Protein AF-A0AAU9UXA9-F1 (afdb_monomer)

Secondary structure (DSSP, 8-state):
-HHHHHHH-HHHHT--S--------HHHHSHHHHHHHHHHHHHHHTT-PPPS-------SSPPPPHHHHHHHHTTHHHHHHHHHHTTT----

Solvent-accessible surface area (backbone atoms only — not comparable to full-atom values): 6067 Å² total; per-residue (Å²): 115,65,72,63,44,40,72,76,39,43,72,71,70,71,51,87,70,89,83,91,87,81,72,89,50,69,74,63,70,33,66,70,42,49,52,50,53,52,52,52,55,52,35,62,76,66,68,55,80,76,78,96,70,78,73,75,78,79,62,93,61,78,88,74,60,71,65,61,54,52,62,56,61,71,42,48,66,61,53,54,48,52,32,60,76,48,75,71,44,91,83,135

InterPro domains:
  IPR052709 Transposase-Methyltransferase Hybrid [PTHR46060] (2-35)

Organism: Euphydryas editha (NCBI:txid104508)

Mean predicted aligned error: 9.22 Å

Structure (mmCIF, N/CA/C/O backbone):
data_AF-A0AAU9UXA9-F1
#
_entry.id   AF-A0AAU9UXA9-F1
#
loop_
_atom_site.group_PDB
_atom_site.id
_atom_site.type_symbol
_atom_site.label_atom_id
_atom_site.label_alt_id
_atom_site.label_comp_id
_atom_site.label_asym_id
_atom_site.label_entity_id
_atom_site.label_seq_id
_atom_site.pdbx_PDB_ins_code
_atom_site.Cartn_x
_atom_site.Cartn_y
_atom_site.Cartn_z
_atom_site.occupancy
_atom_site.B_iso_or_equiv
_atom_site.auth_seq_id
_atom_site.auth_comp_id
_atom_site.auth_asym_id
_atom_site.auth_atom_id
_atom_site.pdbx_PDB_model_num
ATOM 1 N N . MET A 1 1 ? 0.866 -19.921 2.412 1.00 57.31 1 MET A N 1
ATOM 2 C CA . MET A 1 1 ? 1.639 -18.655 2.467 1.00 57.31 1 MET A CA 1
ATOM 3 C C . MET A 1 1 ? 1.886 -18.187 3.904 1.00 57.31 1 MET A C 1
ATOM 5 O O . MET A 1 1 ? 3.042 -18.005 4.265 1.00 57.31 1 MET A O 1
ATOM 9 N N . MET A 1 2 ? 0.852 -18.101 4.756 1.00 64.31 2 MET A N 1
ATOM 10 C CA . MET A 1 2 ? 0.996 -17.641 6.152 1.00 64.31 2 MET A CA 1
ATOM 11 C C . MET A 1 2 ? 1.911 -18.512 7.030 1.00 64.31 2 MET A C 1
ATOM 13 O O . MET A 1 2 ? 2.659 -17.964 7.826 1.00 64.31 2 MET A O 1
ATOM 17 N N . GLY A 1 3 ? 1.947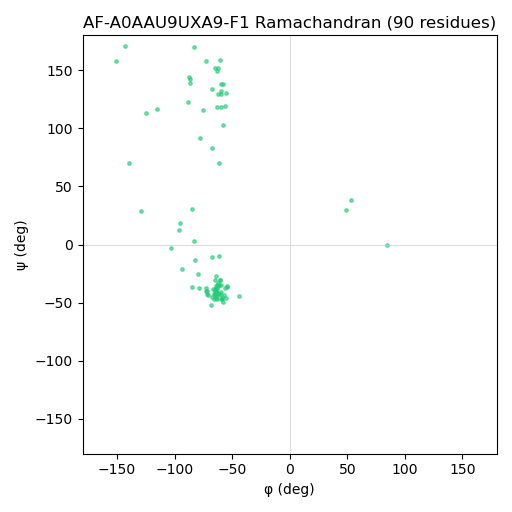 -19.840 6.850 1.00 74.25 3 GLY A N 1
ATOM 18 C CA . GLY A 1 3 ? 2.812 -20.719 7.660 1.00 74.25 3 GLY A CA 1
ATOM 19 C C . GLY A 1 3 ? 4.321 -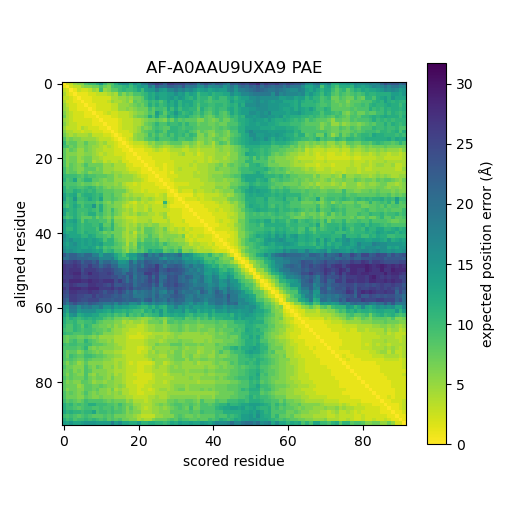20.478 7.483 1.00 74.25 3 GLY A C 1
ATOM 20 O O . GLY A 1 3 ? 5.074 -20.537 8.450 1.00 74.25 3 GLY A O 1
ATOM 21 N N . LYS A 1 4 ? 4.778 -20.138 6.268 1.00 77.50 4 LYS A N 1
ATOM 22 C CA . LYS A 1 4 ? 6.187 -19.773 6.020 1.00 77.50 4 LYS A CA 1
ATOM 23 C C . LYS A 1 4 ? 6.503 -18.388 6.596 1.00 77.50 4 LYS A C 1
ATOM 25 O O . LYS A 1 4 ? 7.554 -18.213 7.201 1.00 77.50 4 LYS A O 1
ATOM 30 N N . LEU A 1 5 ? 5.574 -17.437 6.457 1.00 73.69 5 LEU A N 1
ATOM 31 C CA . LEU A 1 5 ? 5.714 -16.092 7.018 1.00 73.69 5 LEU A CA 1
ATOM 32 C C . LEU A 1 5 ? 5.734 -16.108 8.552 1.00 73.69 5 LEU A C 1
ATOM 34 O O . LEU A 1 5 ? 6.573 -15.445 9.142 1.00 73.69 5 LEU A O 1
ATOM 38 N N . ALA A 1 6 ? 4.886 -16.912 9.193 1.00 80.25 6 ALA A N 1
ATOM 39 C CA . ALA A 1 6 ? 4.853 -17.057 10.648 1.00 80.25 6 ALA A CA 1
ATOM 40 C C . ALA A 1 6 ? 6.160 -17.632 11.209 1.00 80.25 6 ALA A C 1
ATOM 42 O O . ALA A 1 6 ? 6.591 -17.226 12.282 1.00 80.25 6 ALA A O 1
ATOM 43 N N . ARG A 1 7 ? 6.818 -18.538 10.470 1.00 84.81 7 ARG A N 1
ATOM 44 C CA . ARG A 1 7 ? 8.131 -19.084 10.849 1.00 84.81 7 ARG A CA 1
ATOM 45 C C . ARG A 1 7 ? 9.265 -18.071 10.699 1.00 84.81 7 ARG A C 1
ATOM 47 O O . ARG A 1 7 ? 10.157 -18.052 11.535 1.00 84.81 7 ARG A O 1
ATOM 54 N N . LEU A 1 8 ? 9.254 -17.269 9.631 1.00 81.69 8 LEU A N 1
ATOM 55 C CA . LEU A 1 8 ? 10.337 -16.322 9.332 1.00 81.69 8 LEU A CA 1
ATOM 56 C C . LEU A 1 8 ? 10.176 -14.983 10.061 1.00 81.69 8 LEU A C 1
ATOM 58 O O . LEU A 1 8 ? 11.165 -14.390 10.474 1.00 81.69 8 LEU A O 1
ATOM 62 N N . GLN A 1 9 ? 8.941 -14.501 10.210 1.00 81.44 9 GLN A N 1
ATOM 63 C CA . GLN A 1 9 ? 8.604 -13.231 10.852 1.00 81.44 9 GLN A CA 1
ATOM 64 C C . GLN A 1 9 ? 7.343 -13.353 11.728 1.00 81.44 9 GLN A C 1
ATOM 66 O O . GLN A 1 9 ? 6.297 -12.774 11.414 1.00 81.44 9 GLN A O 1
ATOM 71 N N . PRO A 1 10 ? 7.424 -14.068 12.866 1.00 83.94 10 PRO A N 1
ATOM 72 C CA . PRO A 1 10 ? 6.293 -14.243 13.779 1.00 83.94 10 PRO A CA 1
ATOM 73 C C . PRO A 1 10 ? 5.761 -12.911 14.324 1.00 83.94 10 PRO A C 1
ATOM 75 O O . PRO A 1 10 ? 4.552 -12.747 14.468 1.00 83.94 10 PRO A O 1
ATOM 78 N N . ALA A 1 11 ? 6.642 -11.929 14.551 1.00 83.00 11 ALA A N 1
ATOM 79 C CA . ALA A 1 11 ? 6.263 -10.586 14.998 1.00 83.00 11 ALA A CA 1
ATOM 80 C C . ALA A 1 11 ? 5.336 -9.863 14.006 1.00 83.00 11 ALA A C 1
ATOM 82 O O . ALA A 1 11 ? 4.495 -9.067 14.416 1.00 83.00 11 ALA A O 1
ATOM 83 N N . LEU A 1 12 ? 5.465 -10.152 12.707 1.00 77.81 1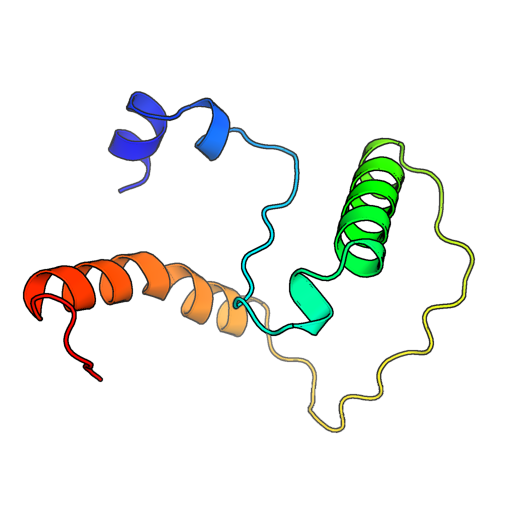2 LEU A N 1
ATOM 84 C CA . LEU A 1 12 ? 4.612 -9.564 11.682 1.00 77.81 12 LEU A CA 1
ATOM 85 C C . LEU A 1 12 ? 3.240 -10.245 11.627 1.00 77.81 12 LEU A C 1
ATOM 87 O O . LEU A 1 12 ? 2.238 -9.565 11.428 1.00 77.81 12 LEU A O 1
ATOM 91 N N . VAL A 1 13 ? 3.193 -11.568 11.815 1.00 78.12 13 VAL A N 1
ATOM 92 C CA . VAL A 1 13 ? 1.941 -12.347 11.806 1.00 78.12 13 VAL A CA 1
ATOM 93 C C . VAL A 1 13 ? 1.108 -12.091 13.061 1.00 78.12 13 VAL A C 1
ATOM 95 O O . VAL A 1 13 ? -0.108 -11.972 12.968 1.00 78.12 13 VAL A O 1
ATOM 98 N N . ASN A 1 14 ? 1.761 -11.934 14.213 1.00 82.56 14 ASN A N 1
ATOM 99 C CA . ASN A 1 14 ? 1.112 -11.701 15.505 1.00 82.56 14 ASN A CA 1
ATOM 100 C C . ASN A 1 14 ? 1.022 -10.209 15.871 1.00 82.56 14 ASN A C 1
ATOM 102 O O . ASN A 1 14 ? 0.874 -9.861 17.043 1.00 82.56 14 ASN A O 1
ATOM 106 N N . ARG A 1 15 ? 1.157 -9.305 14.892 1.00 81.50 15 ARG A N 1
ATOM 107 C CA . ARG A 1 15 ? 1.103 -7.864 15.151 1.00 81.50 15 ARG A CA 1
ATOM 108 C C . ARG A 1 15 ? -0.303 -7.443 15.584 1.00 81.50 15 ARG A C 1
ATOM 110 O O . ARG A 1 15 ? -1.286 -7.771 14.928 1.00 81.50 15 ARG A O 1
ATOM 117 N N . SER A 1 16 ? -0.386 -6.647 16.643 1.00 78.94 16 SER A N 1
ATOM 118 C CA . SER A 1 16 ? -1.628 -5.988 17.070 1.00 78.94 16 SER A CA 1
ATOM 119 C C . SER A 1 16 ? -1.775 -4.570 16.508 1.00 78.94 16 SER A C 1
ATOM 121 O O . SER A 1 16 ? -2.883 -4.051 16.431 1.00 78.94 16 SER A O 1
ATOM 123 N N . ALA A 1 17 ? -0.672 -3.937 16.095 1.00 79.62 17 ALA A N 1
ATOM 124 C CA . ALA A 1 17 ? -0.676 -2.576 15.563 1.00 79.62 17 ALA A CA 1
ATOM 125 C C . ALA A 1 17 ? -0.963 -2.553 14.048 1.00 79.62 17 ALA A C 1
ATOM 127 O O . ALA A 1 17 ? -0.414 -3.395 13.329 1.00 79.62 17 ALA A O 1
ATOM 128 N N . PRO A 1 18 ? -1.713 -1.574 13.513 1.00 82.75 18 PRO A N 1
ATOM 129 C CA . PRO A 1 18 ? -1.909 -1.417 12.070 1.00 82.75 18 PRO A CA 1
ATOM 130 C C . PRO A 1 18 ? -0.598 -1.173 11.312 1.00 82.75 18 PRO A C 1
ATOM 132 O O . PRO A 1 18 ? 0.411 -0.774 11.894 1.00 82.75 18 PRO A O 1
ATOM 135 N N . LEU A 1 19 ? -0.599 -1.445 10.009 1.00 85.88 19 LEU A N 1
ATOM 136 C CA . LEU A 1 19 ? 0.568 -1.348 9.135 1.00 85.88 19 LEU A CA 1
ATOM 137 C C . LEU A 1 19 ? 0.213 -0.430 7.969 1.00 85.88 19 LEU A C 1
ATOM 139 O O . LEU A 1 19 ? -0.670 -0.756 7.178 1.00 85.88 19 LEU A O 1
ATOM 143 N N . LEU A 1 20 ? 0.852 0.736 7.903 1.00 87.50 20 LEU A N 1
ATOM 144 C CA . LEU A 1 20 ? 0.533 1.743 6.899 1.00 87.50 20 LEU A CA 1
ATOM 145 C C . LEU A 1 20 ? 1.350 1.499 5.624 1.00 87.50 20 LEU A C 1
ATOM 147 O O . LEU A 1 20 ? 2.577 1.475 5.670 1.00 87.50 20 LEU A O 1
ATOM 151 N N . LEU A 1 21 ? 0.659 1.329 4.495 1.00 90.50 21 LEU A N 1
ATOM 152 C CA . LEU A 1 21 ? 1.247 1.234 3.160 1.00 90.50 21 LEU A CA 1
ATOM 153 C C . LEU A 1 21 ? 0.771 2.434 2.331 1.00 90.50 21 LEU A C 1
ATOM 155 O O . LEU A 1 21 ? -0.426 2.565 2.081 1.00 90.50 21 LEU A O 1
ATOM 159 N N . HIS A 1 22 ? 1.699 3.290 1.912 1.00 89.69 22 HIS A N 1
ATOM 160 C CA . HIS A 1 22 ? 1.449 4.439 1.039 1.00 89.69 22 HIS A CA 1
ATOM 161 C C . HIS A 1 22 ? 2.624 4.641 0.067 1.00 89.69 22 HIS A C 1
ATOM 163 O O . HIS A 1 22 ? 3.666 3.999 0.195 1.00 89.69 22 HIS A O 1
ATOM 169 N N . ASP A 1 23 ? 2.456 5.525 -0.912 1.00 91.19 23 ASP A N 1
ATOM 170 C CA . ASP A 1 23 ? 3.495 5.910 -1.870 1.00 91.19 23 ASP A CA 1
ATOM 171 C C . ASP A 1 23 ? 4.435 6.997 -1.312 1.00 91.19 23 ASP A C 1
ATOM 173 O O . ASP A 1 23 ? 4.176 7.609 -0.279 1.00 91.19 23 ASP A O 1
ATOM 177 N N . ASN A 1 24 ? 5.538 7.280 -2.002 1.00 92.81 24 ASN A N 1
ATOM 178 C CA . ASN A 1 24 ? 6.508 8.297 -1.576 1.00 92.81 24 ASN A CA 1
ATOM 179 C C . ASN A 1 24 ? 6.130 9.727 -2.027 1.00 92.81 24 ASN A C 1
ATOM 181 O O . ASN A 1 24 ? 7.002 10.547 -2.320 1.00 92.81 24 ASN A O 1
ATOM 185 N N . ALA A 1 25 ? 4.838 10.045 -2.152 1.00 91.81 25 ALA A N 1
ATOM 186 C CA . ALA A 1 25 ? 4.432 11.405 -2.486 1.00 91.81 25 ALA A CA 1
ATOM 187 C C . ALA A 1 25 ? 4.932 12.377 -1.403 1.00 91.81 25 ALA A C 1
ATOM 189 O O . ALA A 1 25 ? 4.838 12.092 -0.210 1.00 91.81 25 ALA A O 1
ATOM 190 N N . ARG A 1 26 ? 5.436 13.551 -1.809 1.00 89.69 26 ARG A N 1
ATOM 191 C CA . ARG A 1 26 ? 5.998 14.579 -0.906 1.00 89.69 26 ARG A CA 1
ATOM 192 C C . ARG A 1 26 ? 5.179 14.852 0.370 1.00 89.69 26 ARG A C 1
ATOM 194 O O . ARG A 1 26 ? 5.794 14.937 1.431 1.00 89.69 26 ARG A O 1
ATOM 201 N N . PRO A 1 27 ? 3.835 14.978 0.337 1.00 90.19 27 PRO A N 1
ATOM 202 C CA . PRO A 1 27 ? 3.074 15.175 1.570 1.00 90.19 27 PRO A CA 1
ATOM 203 C C . PRO A 1 27 ? 3.160 13.986 2.537 1.00 90.19 27 PRO A C 1
ATOM 205 O O . PRO A 1 27 ? 3.053 14.200 3.737 1.00 90.19 27 PRO A O 1
ATOM 208 N N . HIS A 1 28 ? 3.382 12.756 2.071 1.00 85.94 28 HIS A N 1
ATOM 209 C CA . HIS A 1 28 ? 3.443 11.562 2.922 1.00 85.94 28 HIS A CA 1
ATOM 210 C C . HIS A 1 28 ? 4.785 11.397 3.643 1.00 85.94 28 HIS A C 1
ATOM 212 O O . HIS A 1 28 ? 4.830 10.798 4.714 1.00 85.94 28 HIS A O 1
ATOM 218 N N . THR A 1 29 ? 5.867 11.960 3.102 1.00 86.19 29 THR A N 1
ATOM 219 C CA . THR A 1 29 ? 7.206 11.910 3.718 1.00 86.19 29 THR A CA 1
ATOM 220 C C . THR A 1 29 ? 7.634 13.202 4.398 1.00 86.19 29 THR A C 1
ATOM 222 O O . THR A 1 29 ? 8.683 13.246 5.041 1.00 86.19 29 THR A O 1
ATOM 225 N N . ALA A 1 30 ? 6.805 14.247 4.329 1.00 91.19 30 ALA A N 1
ATOM 226 C CA . ALA A 1 30 ? 6.999 15.461 5.105 1.00 91.19 30 ALA A CA 1
ATOM 227 C C . ALA A 1 30 ? 7.034 15.152 6.613 1.00 91.19 30 ALA A C 1
ATOM 229 O O . ALA A 1 30 ? 6.206 14.399 7.131 1.00 91.19 30 ALA A O 1
ATOM 230 N N . GLN A 1 31 ? 7.955 15.793 7.341 1.00 88.31 31 GLN A N 1
ATOM 231 C CA . GLN A 1 31 ? 8.128 15.590 8.787 1.00 88.31 31 GLN A CA 1
ATOM 232 C C . GLN A 1 31 ? 6.829 15.805 9.576 1.00 88.31 31 GLN A C 1
ATOM 234 O O . GLN A 1 31 ? 6.543 15.069 10.517 1.00 88.31 31 GLN A O 1
ATOM 239 N N . GLN A 1 32 ? 6.011 16.777 9.166 1.00 87.50 32 GLN A N 1
ATOM 240 C CA . GLN A 1 32 ? 4.712 17.052 9.785 1.00 87.50 32 GLN A CA 1
ATOM 241 C C . GLN A 1 32 ? 3.764 15.844 9.703 1.00 87.50 32 GLN A C 1
ATOM 243 O O . GLN A 1 32 ? 3.095 15.503 10.683 1.00 87.50 32 GLN A O 1
ATOM 248 N N . THR A 1 33 ? 3.745 15.157 8.561 1.00 86.81 33 THR A N 1
ATOM 249 C CA . THR A 1 33 ? 2.922 13.964 8.340 1.00 86.81 33 THR A CA 1
ATOM 250 C C . THR A 1 33 ? 3.457 12.776 9.124 1.00 86.81 33 THR A C 1
ATOM 252 O O . THR A 1 33 ? 2.678 12.098 9.788 1.00 86.81 33 THR A O 1
ATOM 255 N N . VAL A 1 34 ? 4.779 12.573 9.150 1.00 83.56 34 VAL A N 1
ATOM 256 C CA . VAL A 1 34 ? 5.413 11.520 9.963 1.00 83.56 34 VAL A CA 1
ATOM 257 C C . VAL A 1 34 ? 5.082 11.696 11.449 1.00 83.56 34 VAL A C 1
ATOM 259 O O . VAL A 1 34 ? 4.676 10.737 12.106 1.00 83.56 34 VAL A O 1
ATOM 262 N N . SER A 1 35 ? 5.168 12.923 11.971 1.00 82.81 35 SER A N 1
ATOM 263 C CA . SER A 1 35 ? 4.785 13.242 13.352 1.00 82.81 35 SER A CA 1
ATOM 264 C C . SER A 1 35 ? 3.302 12.977 13.615 1.00 82.81 35 SER A C 1
ATOM 266 O O . SER A 1 35 ? 2.944 12.404 14.641 1.00 82.81 35 SER A O 1
ATOM 268 N N . THR A 1 36 ? 2.426 13.337 12.673 1.00 85.88 36 THR A N 1
ATOM 269 C CA . THR A 1 36 ? 0.980 13.087 12.784 1.00 85.88 36 THR A CA 1
ATOM 270 C C . THR A 1 36 ? 0.663 11.590 12.790 1.00 85.88 36 THR A C 1
ATOM 272 O O . THR A 1 36 ? -0.131 11.130 13.615 1.00 85.88 36 THR A O 1
ATOM 275 N N . ILE A 1 37 ? 1.310 10.810 11.920 1.00 84.88 37 ILE A N 1
ATOM 276 C CA . ILE A 1 37 ? 1.214 9.345 11.900 1.00 84.88 37 ILE A CA 1
ATOM 277 C C . ILE A 1 37 ? 1.645 8.795 13.264 1.00 84.88 37 ILE A C 1
ATOM 279 O O . ILE A 1 37 ? 0.899 8.052 13.893 1.00 84.88 37 ILE A O 1
ATOM 283 N N . TRP A 1 38 ? 2.795 9.219 13.787 1.00 81.88 38 TRP A N 1
ATOM 284 C CA . TRP A 1 38 ? 3.273 8.752 15.088 1.00 81.88 38 TRP A CA 1
ATOM 285 C C . TRP A 1 38 ? 2.282 9.054 16.225 1.00 81.88 38 TRP A C 1
ATOM 287 O O . TRP A 1 38 ? 1.933 8.162 17.000 1.00 81.88 38 TRP A O 1
ATOM 297 N N . ILE A 1 39 ? 1.765 10.286 16.286 1.00 80.50 39 ILE A N 1
ATOM 298 C CA . ILE A 1 39 ? 0.790 10.719 17.299 1.00 80.50 39 ILE A CA 1
ATOM 299 C C . ILE A 1 39 ? -0.517 9.925 17.199 1.00 80.50 39 ILE A C 1
ATOM 301 O O . ILE A 1 39 ? -1.074 9.533 18.224 1.00 80.50 39 ILE A O 1
ATOM 305 N N . THR A 1 40 ? -1.024 9.684 15.988 1.00 79.81 40 THR A N 1
ATOM 306 C CA . THR A 1 40 ? -2.281 8.942 15.783 1.00 79.81 40 THR A CA 1
ATOM 307 C C . THR A 1 40 ? -2.144 7.473 16.173 1.00 79.81 40 THR 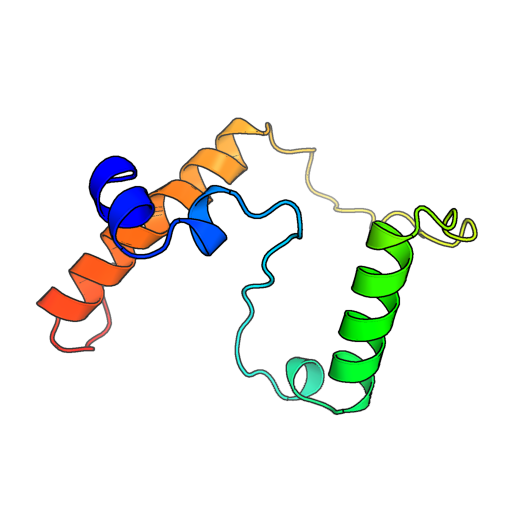A C 1
ATOM 309 O O . THR A 1 40 ? -2.974 6.980 16.935 1.00 79.81 40 THR A O 1
ATOM 312 N N . PHE A 1 41 ? -1.057 6.808 15.771 1.00 78.81 41 PHE A N 1
ATOM 313 C CA . PHE A 1 41 ? -0.755 5.438 16.200 1.00 78.81 41 PHE A CA 1
ATOM 314 C C . PHE A 1 41 ? -0.589 5.329 17.721 1.00 78.81 41 PHE A C 1
ATOM 316 O O . PHE A 1 41 ? -1.100 4.395 18.343 1.00 78.81 41 PHE A O 1
ATOM 323 N N . TRP A 1 42 ? 0.101 6.292 18.343 1.00 71.94 42 TRP A N 1
ATOM 324 C CA . TRP A 1 42 ? 0.240 6.335 19.798 1.00 71.94 42 TRP A CA 1
ATOM 325 C C . TRP A 1 42 ? -1.115 6.545 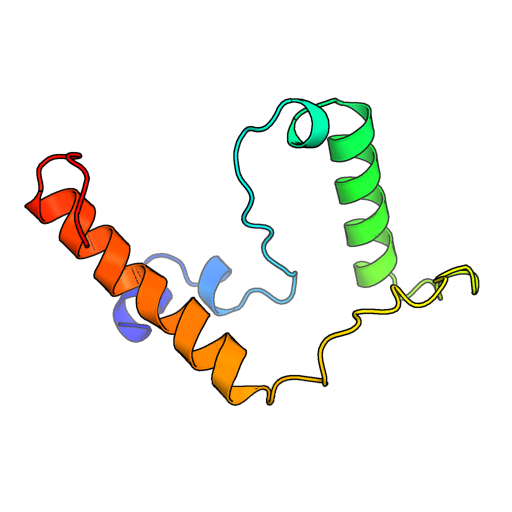20.490 1.00 71.94 42 TRP A C 1
ATOM 327 O O . TRP A 1 42 ? -1.398 5.891 21.492 1.00 71.94 42 TRP A O 1
ATOM 337 N N . ARG A 1 43 ? -1.989 7.400 19.945 1.00 73.25 43 ARG A N 1
ATOM 338 C CA . ARG A 1 43 ? -3.334 7.654 20.484 1.00 73.25 43 ARG A CA 1
ATOM 339 C C . ARG A 1 43 ? -4.226 6.412 20.442 1.00 73.25 43 ARG A C 1
ATOM 341 O O . ARG A 1 43 ? -4.868 6.109 21.443 1.00 73.25 43 ARG A O 1
ATOM 348 N N . GLU A 1 44 ? -4.235 5.701 19.315 1.00 72.56 44 GLU A N 1
ATOM 349 C CA . GLU A 1 44 ? -5.011 4.468 19.136 1.00 72.56 44 GLU A CA 1
ATOM 350 C C . GLU A 1 44 ? -4.540 3.370 20.098 1.00 72.56 44 GLU A C 1
ATOM 352 O O . GLU A 1 44 ? -5.355 2.750 20.776 1.00 72.56 44 GLU A O 1
ATOM 357 N N . LYS A 1 45 ? -3.219 3.194 20.250 1.00 72.38 45 LYS A N 1
ATOM 358 C CA . LYS A 1 45 ? -2.643 2.207 21.178 1.00 72.38 45 LYS A CA 1
ATOM 359 C C . LYS A 1 45 ? -2.989 2.481 22.646 1.00 72.38 45 LYS A C 1
ATOM 361 O O . LYS A 1 45 ? -3.106 1.538 23.423 1.00 72.38 45 LYS A O 1
ATOM 366 N N . ASN A 1 46 ? -3.120 3.749 23.032 1.00 73.31 46 ASN A N 1
ATOM 367 C CA . ASN A 1 46 ? -3.426 4.147 24.407 1.00 73.31 46 ASN A CA 1
ATOM 368 C C . ASN A 1 46 ? -4.925 4.408 24.640 1.00 73.31 46 ASN A C 1
ATOM 370 O O . ASN A 1 46 ? -5.281 4.970 25.673 1.00 73.31 46 ASN A O 1
ATOM 374 N N . SER A 1 47 ? -5.797 4.020 23.696 1.00 69.56 47 SER A N 1
ATOM 375 C CA . SER A 1 47 ? -7.261 4.144 23.794 1.00 69.56 47 SER A CA 1
ATOM 376 C C . SER A 1 47 ? -7.750 5.533 24.220 1.00 69.56 47 SER A C 1
ATOM 378 O O . SER A 1 47 ? -8.797 5.660 24.853 1.00 69.56 47 SER A O 1
ATOM 380 N N . ILE A 1 48 ? -7.003 6.593 23.896 1.00 61.22 48 ILE A N 1
ATOM 381 C CA . ILE A 1 48 ? -7.416 7.956 24.230 1.00 61.22 48 ILE A CA 1
ATOM 382 C C . ILE A 1 48 ? -8.531 8.324 23.242 1.00 61.22 48 ILE A C 1
ATOM 384 O O . ILE A 1 48 ? -8.251 8.396 22.038 1.00 61.22 48 ILE A O 1
ATOM 388 N N . PRO A 1 49 ? -9.777 8.552 23.700 1.00 57.12 49 PRO A N 1
ATOM 389 C CA . PRO A 1 49 ? -10.894 8.807 22.806 1.00 57.12 49 PRO A CA 1
ATOM 390 C C . PRO A 1 49 ? -10.613 10.047 21.954 1.00 57.12 49 PRO A C 1
ATOM 392 O O . PRO A 1 49 ? -10.198 11.103 22.438 1.00 57.12 49 PRO A O 1
ATOM 395 N N . GLU A 1 50 ? -10.793 9.892 20.647 1.00 56.78 50 GLU A N 1
ATOM 396 C CA . GLU A 1 50 ? -10.629 10.962 19.672 1.00 56.78 50 GLU A CA 1
ATOM 397 C C . GLU A 1 50 ? -11.654 12.076 19.963 1.00 56.78 50 GLU A C 1
ATOM 399 O O . GLU A 1 50 ? -12.846 11.805 20.106 1.00 56.78 50 GLU A O 1
ATOM 404 N N . ARG A 1 51 ? -11.215 13.344 20.051 1.00 51.66 51 ARG A N 1
ATOM 405 C CA . ARG A 1 51 ? -12.154 14.479 20.041 1.00 51.66 51 ARG A CA 1
ATOM 406 C C . ARG A 1 51 ? -12.930 14.441 18.725 1.00 51.66 51 ARG A C 1
ATOM 408 O O . ARG A 1 51 ? -12.331 14.326 17.659 1.00 51.66 51 ARG A O 1
ATOM 415 N N . GLN A 1 52 ? -14.247 14.566 18.832 1.00 48.41 52 GLN A N 1
ATOM 416 C CA . GLN A 1 52 ? -15.269 14.476 17.789 1.00 48.41 52 GLN A CA 1
ATOM 417 C C . GLN A 1 52 ? -15.114 15.545 16.685 1.00 48.41 52 GLN A C 1
ATOM 419 O O . GLN A 1 52 ? -15.914 16.464 16.575 1.00 48.41 52 GLN A O 1
ATOM 424 N N . TYR A 1 53 ? -14.075 15.427 15.858 1.00 45.28 53 TYR A N 1
ATOM 425 C CA . TYR A 1 53 ? -13.826 16.280 14.688 1.00 45.28 53 TYR A CA 1
ATOM 426 C C . TYR A 1 53 ? -13.553 15.456 13.423 1.00 45.28 53 TYR A C 1
ATOM 428 O O . TYR A 1 53 ? -12.871 15.905 12.506 1.00 45.28 53 TYR A O 1
ATOM 436 N N . LYS A 1 54 ? -14.117 14.247 13.325 1.00 51.66 54 LYS A N 1
ATOM 437 C CA . LYS A 1 54 ? -14.280 13.603 12.020 1.00 51.66 54 LYS A CA 1
ATOM 438 C C . LYS A 1 54 ? -15.474 14.244 11.334 1.00 51.66 54 LYS A C 1
ATOM 440 O O . LYS A 1 54 ? -16.607 13.807 11.507 1.00 51.66 54 LYS A O 1
ATOM 445 N N . MET A 1 55 ? -15.219 15.288 10.549 1.00 46.03 55 MET A N 1
ATOM 446 C CA . MET A 1 55 ? -16.136 15.610 9.461 1.00 46.03 5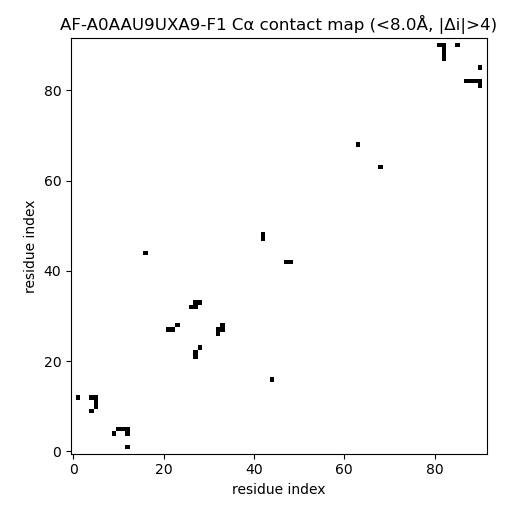5 MET A CA 1
ATOM 447 C C . MET A 1 55 ? -16.230 14.351 8.590 1.00 46.03 55 MET A C 1
ATOM 449 O O . MET A 1 55 ? -15.189 13.891 8.112 1.00 46.03 55 MET A O 1
ATOM 453 N N . PRO A 1 56 ? -17.413 13.732 8.429 1.00 51.72 56 PRO A N 1
ATOM 454 C CA . PRO A 1 56 ? -17.531 12.572 7.567 1.00 51.72 56 PRO A CA 1
ATOM 455 C C . PRO A 1 56 ? -17.105 13.013 6.172 1.00 51.72 56 PRO A C 1
ATOM 457 O O . PRO A 1 56 ? -17.710 13.915 5.587 1.00 51.72 56 PRO A O 1
ATOM 460 N N . LEU A 1 57 ? -16.043 12.397 5.652 1.00 54.03 57 LEU A N 1
ATOM 461 C CA . LEU A 1 57 ? -15.731 12.482 4.238 1.00 54.03 57 LEU A CA 1
ATOM 462 C C . LEU A 1 57 ? -16.972 11.945 3.522 1.00 54.03 57 LEU A C 1
ATOM 464 O O . LEU A 1 57 ? -17.228 10.742 3.545 1.00 54.03 57 LEU A O 1
ATOM 468 N N . LYS A 1 58 ? -17.789 12.842 2.962 1.00 55.81 58 LYS A N 1
ATOM 469 C CA . LYS A 1 58 ? -18.937 12.470 2.138 1.00 55.81 58 LYS A CA 1
ATOM 470 C C . LYS A 1 58 ? -18.378 11.854 0.863 1.00 55.81 58 LYS A C 1
ATOM 472 O O . LYS A 1 58 ? -18.206 12.538 -0.141 1.00 55.81 58 LYS A O 1
ATOM 477 N N . SER A 1 59 ? -18.041 10.568 0.902 1.00 59.53 59 SER A N 1
ATOM 478 C CA . SER A 1 59 ? -17.847 9.819 -0.325 1.00 59.53 59 SER A CA 1
ATOM 479 C C . SER A 1 59 ? -19.199 9.804 -1.030 1.00 59.53 59 SER A C 1
ATOM 481 O O . SER A 1 59 ? -20.170 9.276 -0.498 1.00 59.53 59 SER A O 1
ATOM 483 N N . SER A 1 60 ? -19.272 10.374 -2.229 1.00 68.19 60 SER A N 1
ATOM 484 C CA . SER A 1 60 ? -20.434 10.232 -3.118 1.00 68.19 60 SER A CA 1
ATOM 485 C C . SER A 1 60 ? -20.693 8.772 -3.517 1.00 68.19 60 SER A C 1
ATOM 487 O O . SER A 1 60 ? -21.717 8.455 -4.113 1.00 68.19 60 SER A O 1
ATOM 489 N N . LEU A 1 61 ? -19.755 7.878 -3.194 1.00 74.69 61 LEU A N 1
ATOM 490 C CA . LEU A 1 61 ? -19.828 6.451 -3.442 1.00 74.69 61 LEU A CA 1
ATOM 491 C C . LEU A 1 61 ? -20.546 5.726 -2.294 1.00 74.69 61 LEU A C 1
ATOM 493 O O . LEU A 1 61 ? -20.267 6.018 -1.126 1.00 74.69 61 LEU A O 1
ATOM 497 N N . PRO A 1 62 ? -21.405 4.739 -2.606 1.00 80.69 62 PRO A N 1
ATOM 498 C CA . PRO A 1 62 ? -22.011 3.894 -1.590 1.00 80.69 62 PRO A CA 1
ATOM 499 C C . PRO A 1 62 ? -20.935 3.098 -0.828 1.00 80.69 62 PRO A C 1
ATOM 501 O O . PRO A 1 62 ? -19.879 2.780 -1.397 1.00 80.69 62 PRO A O 1
ATOM 504 N N . PRO A 1 63 ? -21.191 2.731 0.442 1.00 84.00 63 PRO A N 1
ATOM 505 C CA . PRO A 1 63 ? -20.296 1.877 1.211 1.00 84.00 63 PRO A CA 1
ATOM 506 C C . PRO A 1 63 ? -20.026 0.569 0.463 1.00 84.00 63 PRO A C 1
ATOM 508 O O . PRO A 1 63 ? -20.949 -0.103 0.004 1.00 84.00 63 PRO A O 1
ATOM 511 N N . ARG A 1 64 ? -18.752 0.192 0.332 1.00 87.19 64 ARG A N 1
ATOM 512 C CA . ARG A 1 64 ? -18.375 -1.096 -0.266 1.00 87.19 64 ARG A CA 1
ATOM 513 C C . ARG A 1 64 ? -18.347 -2.182 0.816 1.00 87.19 64 ARG A C 1
ATOM 515 O O . ARG A 1 64 ? -17.922 -1.893 1.935 1.00 87.19 64 ARG A O 1
ATOM 522 N N . PRO A 1 65 ? -18.741 -3.430 0.505 1.00 92.12 65 PRO A N 1
ATOM 523 C CA . PRO A 1 65 ? -18.685 -4.525 1.471 1.00 92.12 65 PRO A CA 1
ATOM 524 C C . PRO A 1 65 ? -17.236 -4.849 1.856 1.00 92.12 65 PRO A C 1
ATOM 526 O O . PRO A 1 65 ? -16.324 -4.693 1.044 1.00 92.12 65 PRO A O 1
ATOM 529 N N . ALA A 1 66 ? -17.018 -5.370 3.066 1.00 89.62 66 ALA A N 1
ATOM 530 C CA . ALA A 1 66 ? -15.678 -5.707 3.566 1.00 89.62 66 ALA A CA 1
ATOM 531 C C . ALA A 1 66 ? -14.905 -6.653 2.624 1.00 89.62 66 ALA A C 1
ATOM 533 O O . ALA A 1 66 ? -13.697 -6.504 2.429 1.00 89.62 66 ALA A O 1
ATOM 534 N N . GLU A 1 67 ? -15.615 -7.583 1.980 1.00 92.38 67 GLU A N 1
ATOM 535 C CA . GLU A 1 67 ? -15.052 -8.531 1.012 1.00 92.38 67 GLU A CA 1
ATOM 536 C C . GLU A 1 67 ? -14.405 -7.851 -0.199 1.00 92.38 67 GLU A C 1
ATOM 538 O O . GLU A 1 67 ? -13.410 -8.349 -0.726 1.00 92.38 67 GLU A O 1
ATOM 543 N N . PHE A 1 68 ? -14.901 -6.679 -0.611 1.00 92.44 68 PHE A N 1
ATOM 544 C CA . PHE A 1 68 ? -14.280 -5.900 -1.681 1.00 92.44 68 PHE A CA 1
ATOM 545 C C . PHE A 1 68 ? -12.837 -5.520 -1.319 1.00 92.44 68 PHE A C 1
ATOM 547 O O . PHE A 1 68 ? -11.918 -5.723 -2.116 1.00 92.44 68 PHE A O 1
ATOM 554 N N . PHE A 1 69 ? -12.625 -5.024 -0.097 1.00 88.06 69 PHE A N 1
ATOM 555 C CA . PHE A 1 69 ? -11.307 -4.608 0.381 1.00 88.06 69 PHE A CA 1
ATOM 556 C C . PHE A 1 69 ? -10.387 -5.806 0.625 1.00 88.06 69 PHE A C 1
ATOM 558 O O . PHE A 1 69 ? -9.246 -5.782 0.166 1.00 88.06 69 PHE A O 1
ATOM 565 N N . LYS A 1 70 ? -10.894 -6.885 1.244 1.00 89.31 70 LYS A N 1
ATOM 566 C CA . LYS A 1 70 ? -10.133 -8.135 1.439 1.00 89.31 70 LYS A CA 1
ATOM 567 C C . LYS A 1 70 ? -9.647 -8.715 0.112 1.00 89.31 70 LYS A C 1
ATOM 569 O O . LYS A 1 70 ? -8.492 -9.117 -0.014 1.00 89.31 70 LYS A O 1
ATOM 574 N N . LYS A 1 71 ? -10.510 -8.731 -0.910 1.00 91.44 71 LYS A N 1
ATOM 575 C CA . LYS A 1 71 ? -10.151 -9.208 -2.253 1.00 91.44 71 LYS A CA 1
ATOM 576 C C . LYS A 1 71 ? -9.042 -8.364 -2.880 1.00 91.44 71 LYS A C 1
ATOM 578 O O . LYS A 1 71 ? -8.209 -8.907 -3.599 1.00 91.44 71 LYS A O 1
ATOM 583 N N . GLY A 1 72 ? -9.029 -7.055 -2.633 1.00 90.06 72 GLY A N 1
ATOM 584 C CA . GLY A 1 72 ? -7.968 -6.157 -3.089 1.00 90.06 72 GLY A CA 1
ATOM 585 C C . GLY A 1 72 ? -6.637 -6.404 -2.377 1.00 90.06 72 GLY A C 1
ATOM 586 O O . GLY A 1 72 ? -5.623 -6.619 -3.038 1.00 90.06 72 GLY A O 1
ATOM 587 N N . THR A 1 73 ? -6.636 -6.429 -1.043 1.00 88.25 73 THR A N 1
ATOM 588 C CA . THR A 1 73 ? -5.413 -6.593 -0.236 1.00 88.25 73 THR A CA 1
ATOM 589 C C . THR A 1 73 ? -4.766 -7.962 -0.435 1.00 88.25 73 THR A C 1
ATOM 591 O O . THR A 1 73 ? -3.549 -8.051 -0.592 1.00 88.25 73 THR A O 1
ATOM 594 N N . ASN A 1 74 ? -5.566 -9.024 -0.550 1.00 90.31 74 ASN A N 1
ATOM 595 C CA . ASN A 1 74 ? -5.064 -10.385 -0.759 1.00 90.31 74 ASN A CA 1
ATOM 596 C C . ASN A 1 74 ? -4.405 -10.603 -2.135 1.00 90.31 74 ASN A C 1
ATOM 598 O O . ASN A 1 74 ? -3.751 -11.623 -2.339 1.00 90.31 74 ASN A O 1
ATOM 602 N N . LYS A 1 75 ? -4.533 -9.660 -3.082 1.00 90.31 75 LYS A N 1
ATOM 603 C CA . LYS A 1 75 ? -3.837 -9.711 -4.382 1.00 90.31 75 LYS A CA 1
ATOM 604 C C . LYS A 1 75 ? -2.396 -9.198 -4.328 1.00 90.31 75 LYS A C 1
ATOM 606 O O . LYS A 1 75 ? -1.661 -9.426 -5.287 1.00 90.31 75 LYS A O 1
ATOM 611 N N . LEU A 1 76 ? -1.979 -8.519 -3.254 1.00 91.12 76 LEU A N 1
ATOM 612 C CA . LEU A 1 76 ? -0.636 -7.931 -3.144 1.00 91.12 76 LEU A CA 1
ATOM 613 C C . LEU A 1 76 ? 0.498 -8.951 -3.352 1.00 91.12 76 LEU A C 1
ATOM 615 O O . LEU A 1 76 ? 1.369 -8.664 -4.171 1.00 91.12 76 LEU A O 1
ATOM 619 N N . PRO A 1 77 ? 0.484 -10.155 -2.740 1.00 90.69 77 PRO A N 1
ATOM 620 C CA . PRO A 1 77 ? 1.564 -11.120 -2.944 1.00 90.69 77 PRO A CA 1
ATOM 621 C C . PRO A 1 77 ? 1.682 -11.593 -4.397 1.00 90.69 77 PRO A C 1
ATOM 623 O O . PRO A 1 77 ? 2.787 -11.740 -4.908 1.00 90.69 77 PRO A O 1
ATOM 626 N N . LEU A 1 78 ? 0.549 -11.785 -5.081 1.00 90.25 78 LEU A N 1
ATOM 627 C CA . LEU A 1 78 ? 0.535 -12.161 -6.497 1.00 90.25 78 LEU A CA 1
ATOM 628 C C . LEU A 1 78 ? 1.078 -11.034 -7.382 1.00 90.25 78 LEU A C 1
ATOM 630 O O . LEU A 1 78 ? 1.804 -11.300 -8.333 1.00 90.25 78 LEU A O 1
ATOM 634 N N . ARG A 1 79 ? 0.763 -9.773 -7.059 1.00 93.00 79 ARG A N 1
ATOM 635 C CA . ARG A 1 79 ? 1.323 -8.609 -7.762 1.00 93.00 79 ARG A CA 1
ATOM 636 C C . ARG A 1 79 ? 2.829 -8.485 -7.544 1.00 93.00 79 ARG A C 1
ATOM 638 O O . ARG A 1 79 ? 3.549 -8.243 -8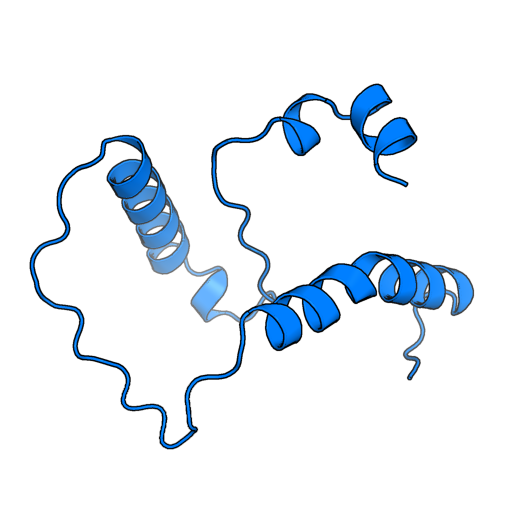.501 1.00 93.00 79 ARG A O 1
ATOM 645 N N . TRP A 1 80 ? 3.317 -8.687 -6.322 1.00 93.31 80 TRP A N 1
ATOM 646 C CA . TRP A 1 80 ? 4.759 -8.681 -6.060 1.00 93.31 80 TRP A CA 1
ATOM 647 C C . TRP A 1 80 ? 5.483 -9.811 -6.785 1.00 93.31 80 TRP A C 1
ATOM 649 O O . T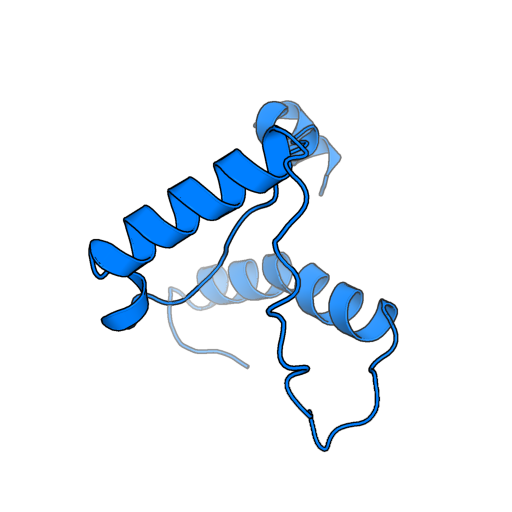RP A 1 80 ? 6.565 -9.579 -7.308 1.00 93.31 80 TRP A O 1
ATOM 659 N N . GLN A 1 81 ? 4.877 -10.998 -6.882 1.00 92.62 81 GLN A N 1
ATOM 660 C CA . GLN A 1 81 ? 5.463 -12.085 -7.664 1.00 92.62 81 GLN A CA 1
ATOM 661 C C . GLN A 1 81 ? 5.562 -11.715 -9.148 1.00 92.62 81 GLN A C 1
ATOM 663 O O . GLN A 1 81 ? 6.642 -11.814 -9.715 1.00 92.62 81 GLN A O 1
ATOM 668 N N . LYS A 1 82 ? 4.489 -11.176 -9.743 1.00 94.31 82 LYS A N 1
ATOM 669 C CA . LYS A 1 82 ? 4.520 -10.682 -11.129 1.00 94.31 82 LYS A CA 1
ATOM 670 C C . LYS A 1 82 ? 5.605 -9.623 -11.364 1.00 94.31 82 LYS A C 1
ATOM 672 O O . LYS A 1 82 ? 6.223 -9.637 -12.417 1.00 94.31 82 LYS A O 1
ATOM 677 N N . TRP A 1 83 ? 5.853 -8.741 -10.391 1.00 94.44 83 TRP A N 1
ATOM 678 C CA . TRP A 1 83 ? 6.925 -7.737 -10.466 1.00 94.44 83 TRP A CA 1
ATOM 679 C C . TRP A 1 83 ? 8.327 -8.359 -10.487 1.00 94.44 83 TRP A C 1
ATOM 681 O O . TRP A 1 83 ? 9.210 -7.888 -11.201 1.00 94.44 83 TRP A O 1
ATOM 691 N N . ILE A 1 84 ? 8.537 -9.423 -9.705 1.00 93.00 84 ILE A N 1
ATOM 692 C CA . ILE A 1 84 ? 9.793 -10.184 -9.713 1.00 93.00 84 ILE A CA 1
ATOM 693 C C . ILE A 1 84 ? 9.957 -10.878 -11.068 1.00 93.00 84 ILE A C 1
ATOM 695 O O . ILE A 1 84 ? 11.011 -10.768 -11.692 1.00 93.00 84 ILE A O 1
ATOM 699 N N . ASP A 1 85 ? 8.898 -11.536 -11.540 1.00 95.31 85 ASP A N 1
ATOM 700 C CA . ASP A 1 85 ? 8.894 -12.276 -12.803 1.00 95.31 85 ASP A CA 1
ATOM 701 C C . ASP A 1 85 ? 9.089 -11.342 -14.015 1.00 95.31 85 ASP A C 1
ATOM 703 O O . ASP A 1 85 ? 9.696 -11.735 -15.009 1.00 95.31 85 ASP A O 1
ATOM 707 N N . SER A 1 86 ? 8.635 -10.085 -13.925 1.00 95.50 86 SER A N 1
ATOM 708 C CA . SER A 1 86 ? 8.818 -9.055 -14.957 1.00 95.50 86 SER A CA 1
ATOM 709 C C . SER A 1 86 ? 10.174 -8.341 -14.897 1.00 95.50 86 SER A C 1
ATOM 711 O O . SER A 1 86 ? 10.401 -7.403 -15.668 1.00 95.50 86 SER A O 1
ATOM 713 N N . MET A 1 87 ? 11.071 -8.743 -13.988 1.00 94.88 87 MET A N 1
ATOM 714 C CA . MET A 1 87 ? 12.357 -8.078 -13.731 1.00 94.88 87 MET A CA 1
ATOM 715 C C . MET A 1 87 ? 12.205 -6.576 -13.449 1.00 94.88 87 MET A C 1
ATOM 717 O O . MET A 1 87 ? 13.004 -5.752 -13.889 1.00 94.88 87 MET A O 1
ATOM 721 N N . GLY A 1 88 ? 11.148 -6.208 -12.726 1.00 91.50 88 GLY A N 1
ATOM 722 C CA . GLY A 1 88 ? 10.876 -4.826 -12.349 1.00 91.50 88 GLY A CA 1
ATOM 723 C C . GLY A 1 88 ? 10.142 -3.987 -13.396 1.00 91.50 88 GLY A C 1
ATOM 724 O O . GLY A 1 88 ? 9.834 -2.828 -13.116 1.00 91.50 88 GLY A O 1
ATOM 725 N N . ASN A 1 89 ? 9.807 -4.549 -14.561 1.00 95.88 89 ASN A N 1
ATOM 726 C CA . ASN A 1 89 ? 8.966 -3.875 -15.550 1.00 95.88 89 ASN A CA 1
ATOM 727 C C . ASN A 1 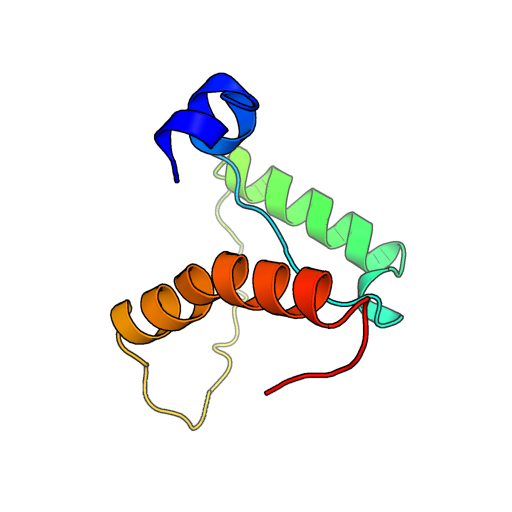89 ? 7.501 -3.810 -15.100 1.00 95.88 89 ASN A C 1
ATOM 729 O O . ASN A 1 89 ? 7.040 -4.626 -14.297 1.00 95.88 89 ASN A O 1
ATOM 733 N N . TYR A 1 90 ? 6.752 -2.857 -15.655 1.00 93.75 90 TYR A N 1
ATOM 734 C CA . TYR A 1 90 ? 5.305 -2.774 -15.462 1.00 93.75 90 TYR A CA 1
ATOM 735 C C . TYR A 1 90 ? 4.584 -4.004 -16.034 1.00 93.75 90 TYR A C 1
ATOM 737 O O . TYR A 1 90 ? 5.028 -4.604 -17.011 1.00 93.75 90 TYR A O 1
ATOM 745 N N . PHE A 1 91 ? 3.465 -4.367 -15.411 1.00 92.44 91 PHE A N 1
ATOM 746 C CA . PHE A 1 91 ? 2.605 -5.485 -15.794 1.00 92.44 91 PHE A CA 1
ATOM 747 C C . PHE A 1 91 ? 1.160 -5.193 -15.376 1.00 92.44 91 PHE A C 1
ATOM 749 O O . PHE A 1 91 ? 0.927 -4.425 -14.437 1.00 92.44 91 PHE A O 1
ATOM 756 N N . ASP A 1 92 ? 0.217 -5.872 -16.029 1.00 83.25 92 ASP A N 1
ATOM 757 C CA . ASP A 1 92 ? -1.217 -5.833 -15.714 1.00 83.25 92 ASP A CA 1
ATOM 758 C C . ASP A 1 92 ? -1.653 -6.940 -14.722 1.00 83.25 92 ASP A C 1
ATOM 760 O O . ASP A 1 92 ? -1.132 -8.089 -14.763 1.00 83.25 92 ASP A O 1
#

pLDDT: mean 80.8, std 13.1, range [45.28, 95.88]

Radius of gyration: 17.53 Å; Cα contacts (8 Å, |Δi|>4): 23; chains: 1; bounding box: 34×38×40 Å

Foldseek 3Di:
DVVVCCVVPVCVVPPPFDDDDDDPPPVCPPPVNVVVVVVVSVCVVVVPDDDPPPPPPPDVDDDDDPVVVVVVVVCVVVVVVVCVVVVNDDDD

Sequence (92 aa):
MMGKLARLQPALVNRSAPLLLHDNARPHTAQQTVSTIWITFWREKNSIPERQYKMPLKSSLPPRPAEFFKKGTNKLPLRWQKWIDSMGNYFD